Protein AF-A0A150GA38-F1 (afdb_monomer_lite)

Structure (mmCIF, N/CA/C/O backbone):
data_AF-A0A150GA38-F1
#
_entry.id   AF-A0A150GA38-F1
#
loop_
_atom_site.group_PDB
_atom_site.id
_atom_site.type_symbol
_atom_site.label_atom_id
_atom_site.label_alt_id
_atom_site.label_comp_id
_atom_site.label_asym_id
_atom_site.label_entity_id
_atom_site.label_seq_id
_atom_site.pdbx_PDB_ins_code
_atom_site.Cartn_x
_atom_site.Cartn_y
_atom_site.Cartn_z
_atom_site.occupancy
_atom_site.B_iso_or_equiv
_atom_site.auth_seq_id
_atom_site.auth_comp_id
_atom_site.auth_asym_id
_atom_site.auth_atom_id
_atom_site.pdbx_PDB_model_num
ATOM 1 N N . MET A 1 1 ? -51.786 -32.731 32.060 1.00 40.97 1 MET A N 1
ATOM 2 C CA . MET A 1 1 ? -51.373 -32.549 30.651 1.00 40.97 1 MET A CA 1
ATOM 3 C C . MET A 1 1 ? -52.114 -31.341 30.104 1.00 40.97 1 MET A C 1
ATOM 5 O O . MET A 1 1 ? -53.333 -31.353 30.133 1.00 40.97 1 MET A O 1
ATOM 9 N N . GLY A 1 2 ? -51.403 -30.297 29.684 1.00 36.97 2 GLY A N 1
ATOM 10 C CA . GLY A 1 2 ? -51.988 -29.086 29.101 1.00 36.97 2 GLY A CA 1
ATOM 11 C C . GLY A 1 2 ? -50.880 -28.069 28.854 1.00 36.97 2 GLY A C 1
ATOM 12 O O . GLY A 1 2 ? -50.371 -27.477 29.795 1.00 36.97 2 GLY A O 1
ATOM 13 N N . VAL A 1 3 ? -50.425 -28.001 27.608 1.00 39.34 3 VAL A N 1
ATOM 14 C CA . VAL A 1 3 ? -49.170 -27.398 27.143 1.00 39.34 3 VAL A CA 1
ATOM 15 C C . VAL A 1 3 ? -49.214 -25.866 27.197 1.00 39.34 3 VAL A C 1
ATOM 17 O O . VAL A 1 3 ? -50.162 -25.252 26.719 1.00 39.34 3 VAL A O 1
ATOM 20 N N . SER A 1 4 ? -48.152 -25.265 27.744 1.00 41.31 4 SER A N 1
ATOM 21 C CA . SER A 1 4 ? -47.818 -23.845 27.599 1.00 41.31 4 SER A CA 1
ATOM 22 C C . SER A 1 4 ? -47.247 -23.613 26.197 1.00 41.31 4 SER A C 1
ATOM 24 O O . SER A 1 4 ? -46.264 -24.257 25.832 1.00 41.31 4 SER A O 1
ATOM 26 N N . ALA A 1 5 ? -47.858 -22.727 25.409 1.00 40.31 5 ALA A N 1
ATOM 27 C CA . ALA A 1 5 ? -47.338 -22.297 24.113 1.00 40.31 5 ALA A CA 1
ATOM 28 C C . ALA A 1 5 ? -47.071 -20.788 24.156 1.00 40.31 5 ALA A C 1
ATOM 30 O O . ALA A 1 5 ? -47.966 -19.953 24.050 1.00 40.31 5 ALA A O 1
ATOM 31 N N . THR A 1 6 ? -45.800 -20.474 24.367 1.00 40.44 6 THR A N 1
ATOM 32 C CA . THR A 1 6 ? -45.163 -19.167 24.239 1.00 40.44 6 THR A CA 1
ATOM 33 C C . THR A 1 6 ? -45.416 -18.569 22.854 1.00 40.44 6 THR A C 1
ATOM 35 O O . THR A 1 6 ? -45.076 -19.169 21.835 1.00 40.44 6 THR A O 1
ATOM 38 N N . ALA A 1 7 ? -45.983 -17.362 22.816 1.00 35.59 7 ALA A N 1
ATOM 39 C CA . ALA A 1 7 ? -46.081 -16.560 21.604 1.00 35.59 7 ALA A CA 1
ATOM 40 C C . ALA A 1 7 ? -44.668 -16.172 21.135 1.00 35.59 7 ALA A C 1
ATOM 42 O O . ALA A 1 7 ? -43.959 -15.419 21.803 1.00 35.59 7 ALA A O 1
ATOM 43 N N . VAL A 1 8 ? -44.251 -16.726 19.998 1.00 39.12 8 VAL A N 1
ATOM 44 C CA . VAL A 1 8 ? -43.012 -16.363 19.307 1.00 39.12 8 VAL A CA 1
ATOM 45 C C . VAL A 1 8 ? -43.238 -15.002 18.652 1.00 39.12 8 VAL A C 1
ATOM 47 O O . VAL A 1 8 ? -44.039 -14.881 17.729 1.00 39.12 8 VAL A O 1
ATOM 50 N N . ALA A 1 9 ? -42.575 -13.967 19.167 1.00 40.03 9 ALA A N 1
ATOM 51 C CA . ALA A 1 9 ? -42.574 -12.644 18.558 1.00 40.03 9 ALA A CA 1
ATOM 52 C C . ALA A 1 9 ? -41.804 -12.689 17.228 1.00 40.03 9 ALA A C 1
ATOM 54 O O . ALA A 1 9 ? -40.644 -13.093 17.178 1.00 40.03 9 ALA A O 1
ATOM 55 N N . GLU A 1 10 ? -42.477 -12.289 16.154 1.00 38.66 10 GLU A N 1
ATOM 56 C CA . GLU A 1 10 ? -41.962 -12.242 14.788 1.00 38.66 10 GLU A CA 1
ATOM 57 C C . GLU A 1 10 ? -40.983 -11.059 14.632 1.00 38.66 10 GLU A C 1
ATOM 59 O O . GLU A 1 10 ? -41.379 -9.890 14.613 1.00 38.66 10 GLU A O 1
ATOM 64 N N . GLU A 1 11 ? -39.681 -11.349 14.568 1.00 45.81 11 GLU A N 1
ATOM 65 C CA . GLU A 1 11 ? -38.619 -10.360 14.347 1.00 45.81 11 GLU A CA 1
ATOM 66 C C . GLU A 1 11 ? -38.648 -9.899 12.877 1.00 45.81 11 GLU A C 1
ATOM 68 O O . GLU A 1 11 ? -38.200 -10.602 11.970 1.00 45.81 11 GLU A O 1
ATOM 73 N N . LYS A 1 12 ? -39.215 -8.715 12.604 1.00 43.38 12 LYS A N 1
ATOM 74 C CA . LYS A 1 12 ? -39.216 -8.142 11.247 1.00 43.38 12 LYS A CA 1
ATOM 75 C C . LYS A 1 12 ? -37.772 -7.917 10.772 1.00 43.38 12 LYS A C 1
ATOM 77 O O . LYS A 1 12 ? -36.993 -7.302 11.504 1.00 43.38 12 LYS A O 1
ATOM 82 N N . PRO A 1 13 ? -37.403 -8.335 9.545 1.00 47.41 13 PRO A N 1
ATOM 83 C CA . PRO A 1 13 ? -36.051 -8.150 9.042 1.00 47.41 13 PRO A CA 1
ATOM 84 C C . PRO A 1 13 ? -35.790 -6.654 8.860 1.00 47.41 13 PRO A C 1
ATOM 86 O O . PRO A 1 13 ? -36.340 -6.015 7.964 1.00 47.41 13 PRO A O 1
ATOM 89 N N . VAL A 1 14 ? -34.965 -6.087 9.739 1.00 61.03 14 VAL A N 1
ATOM 90 C CA . VAL A 1 14 ? -34.598 -4.669 9.708 1.00 61.03 14 VAL A CA 1
ATOM 91 C C . VAL A 1 14 ? -33.936 -4.369 8.362 1.00 61.03 14 VAL A C 1
ATOM 93 O O . VAL A 1 14 ? -32.819 -4.816 8.081 1.00 61.03 14 VAL A O 1
ATOM 96 N N . GLY A 1 15 ? -34.650 -3.634 7.509 1.00 65.75 15 GLY A N 1
ATOM 97 C CA . GLY A 1 15 ? -34.234 -3.347 6.142 1.00 65.75 15 GLY A CA 1
ATOM 98 C C . GLY A 1 15 ? -32.927 -2.559 6.106 1.00 65.75 15 GLY A C 1
ATOM 99 O O . GLY A 1 15 ? -32.691 -1.678 6.933 1.00 65.75 15 GLY A O 1
ATOM 100 N N . LEU A 1 16 ? -32.073 -2.842 5.119 1.00 67.19 16 LEU A N 1
ATOM 101 C CA . LEU A 1 16 ? -30.781 -2.170 4.918 1.00 67.19 16 LEU A CA 1
ATOM 102 C C . LEU A 1 16 ? -30.914 -0.635 4.971 1.00 67.19 16 LEU A C 1
ATOM 104 O O . LEU A 1 16 ? -30.087 0.040 5.575 1.00 67.19 16 LEU A O 1
ATOM 108 N N . ALA A 1 17 ? -32.002 -0.101 4.411 1.00 59.59 17 ALA A N 1
ATOM 109 C CA . ALA A 1 17 ? -32.326 1.319 4.440 1.00 59.59 17 ALA A CA 1
ATOM 110 C C . ALA A 1 17 ? -32.598 1.852 5.857 1.00 59.59 17 ALA A C 1
ATOM 112 O O . ALA A 1 17 ? -32.128 2.937 6.174 1.00 59.59 17 ALA A O 1
ATOM 113 N N . GLU A 1 18 ? -33.280 1.105 6.733 1.00 66.44 18 GLU A N 1
ATOM 114 C CA . GLU A 1 18 ? -33.462 1.482 8.144 1.00 66.44 18 GLU A CA 1
ATOM 115 C C . GLU A 1 18 ? -32.174 1.342 8.951 1.00 66.44 18 GLU A C 1
ATOM 117 O O . GLU A 1 18 ? -31.909 2.171 9.817 1.00 66.44 18 GLU A O 1
ATOM 122 N N . ARG A 1 19 ? -31.321 0.362 8.630 1.00 64.25 19 ARG A N 1
ATOM 123 C CA . ARG A 1 19 ? -29.989 0.245 9.244 1.00 64.25 19 ARG A CA 1
ATOM 124 C C . ARG A 1 19 ? -29.108 1.431 8.863 1.00 64.25 19 ARG A C 1
ATOM 126 O O . ARG A 1 19 ? -28.428 1.961 9.732 1.00 64.25 19 ARG A O 1
ATOM 133 N N . ILE A 1 20 ? -29.173 1.891 7.611 1.00 64.69 20 ILE A N 1
ATOM 134 C CA . ILE A 1 20 ? -28.472 3.092 7.126 1.00 64.69 20 ILE A CA 1
ATOM 135 C C . ILE A 1 20 ? -29.082 4.360 7.739 1.00 64.69 20 ILE A C 1
ATOM 137 O O . ILE A 1 20 ? -28.350 5.211 8.238 1.00 64.69 20 ILE A O 1
ATOM 141 N N . LYS A 1 21 ? -30.415 4.482 7.780 1.00 59.41 21 LYS A N 1
ATOM 142 C CA . LYS A 1 21 ? -31.093 5.632 8.397 1.00 59.41 21 LYS A CA 1
ATOM 143 C C . LYS A 1 21 ? -30.809 5.697 9.897 1.00 59.41 21 LYS A C 1
ATOM 145 O O . LYS A 1 21 ? -30.501 6.769 10.384 1.00 59.41 21 LYS A O 1
ATOM 150 N N . GLY A 1 22 ? -30.797 4.571 10.608 1.00 62.03 22 GLY A N 1
ATOM 151 C CA . GLY A 1 22 ? -30.372 4.478 12.009 1.00 62.03 22 GLY A CA 1
ATOM 152 C C . GLY A 1 22 ? -28.877 4.748 12.210 1.00 62.03 22 GLY A C 1
ATOM 153 O O . GLY A 1 22 ? -28.483 5.291 13.240 1.00 62.03 22 GLY A O 1
ATOM 154 N N . PHE A 1 23 ? -28.041 4.445 11.212 1.00 61.53 23 PHE A N 1
ATOM 155 C CA . PHE A 1 23 ? -26.617 4.787 11.224 1.00 61.53 23 PHE A CA 1
ATOM 156 C C . PHE A 1 23 ? -26.380 6.304 11.146 1.00 61.53 23 PHE A C 1
ATOM 158 O O . PHE A 1 23 ? -25.460 6.804 11.789 1.00 61.53 23 PHE A O 1
ATOM 165 N N . PHE A 1 24 ? -27.222 7.032 10.400 1.00 57.78 24 PHE A N 1
ATOM 166 C CA . PHE A 1 24 ? -27.090 8.479 10.174 1.00 57.78 24 PHE A CA 1
ATOM 167 C C . PHE A 1 24 ? -28.010 9.364 11.040 1.00 57.78 24 PHE A C 1
ATOM 169 O O . PHE A 1 24 ? -27.666 10.513 11.296 1.00 57.78 24 PHE A O 1
ATOM 176 N N . ALA A 1 25 ? -29.152 8.866 11.523 1.00 55.25 25 ALA A N 1
ATOM 177 C CA . ALA A 1 25 ? -30.166 9.652 12.244 1.00 55.25 25 ALA A CA 1
ATOM 178 C C . ALA A 1 25 ? -29.939 9.750 13.764 1.00 55.25 25 ALA A C 1
ATOM 180 O O . ALA A 1 25 ? -30.735 10.374 14.466 1.00 55.25 25 ALA A O 1
ATOM 181 N N . GLY A 1 26 ? -28.856 9.174 14.294 1.00 52.16 26 GLY A N 1
ATOM 182 C CA . GLY A 1 26 ? -28.423 9.432 15.666 1.00 52.16 26 GLY A CA 1
ATOM 183 C C . GLY A 1 26 ? -27.948 10.879 15.794 1.00 52.16 26 GLY A C 1
ATOM 184 O O . GLY A 1 26 ? -26.788 11.179 15.533 1.00 52.16 26 GLY A O 1
ATOM 185 N N . SER A 1 27 ? -28.849 11.771 16.204 1.00 45.31 27 SER A N 1
ATOM 186 C CA . SER A 1 27 ? -28.737 13.242 16.269 1.00 45.31 27 SER A CA 1
ATOM 187 C C . SER A 1 27 ? -27.633 13.810 17.176 1.00 45.31 27 SER A C 1
ATOM 189 O O . SER A 1 27 ? -27.546 15.019 17.387 1.00 45.31 27 SER A O 1
ATOM 191 N N . LYS A 1 28 ? -26.735 12.960 17.669 1.00 49.84 28 LYS A N 1
ATOM 192 C CA . LYS A 1 28 ? -25.429 13.330 18.206 1.00 49.84 28 LYS A CA 1
ATOM 193 C C . LYS A 1 28 ? -24.438 12.314 17.661 1.00 49.84 28 LYS A C 1
ATOM 195 O O . LYS A 1 28 ? -24.262 11.246 18.243 1.00 49.84 28 LYS A O 1
ATOM 200 N N . LEU A 1 29 ? -23.807 12.634 16.534 1.00 55.88 29 LEU A N 1
ATOM 201 C CA . LEU A 1 29 ? -22.564 11.988 16.128 1.00 55.88 29 LEU A CA 1
ATOM 202 C C . LEU A 1 29 ? -21.554 12.251 17.250 1.00 55.88 29 LEU A C 1
ATOM 204 O O . LEU A 1 29 ? -20.911 13.295 17.309 1.00 55.88 29 LEU A O 1
ATOM 208 N N . ASP A 1 30 ? -21.540 11.340 18.219 1.00 64.69 30 ASP A N 1
ATOM 209 C CA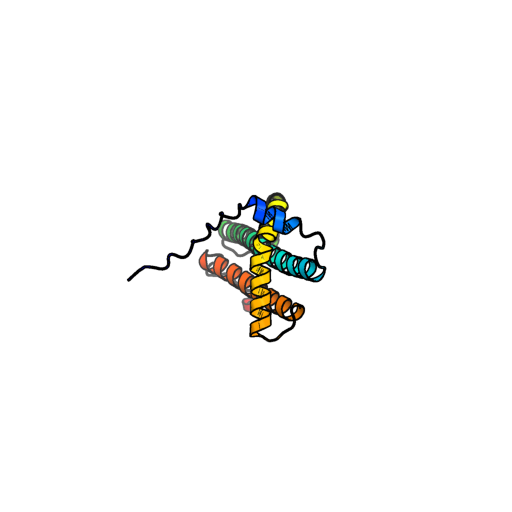 . ASP A 1 30 ? -20.717 11.411 19.411 1.00 64.69 30 ASP A CA 1
ATOM 210 C C . ASP A 1 30 ? -19.269 11.614 18.959 1.00 64.69 30 ASP A C 1
ATOM 212 O O . ASP A 1 30 ? -18.792 10.888 18.081 1.00 64.69 30 ASP A O 1
ATOM 216 N N . LYS A 1 31 ? -18.570 12.625 19.490 1.00 64.88 31 LYS A N 1
ATOM 217 C CA . LYS A 1 31 ? -17.200 12.957 19.055 1.00 64.88 31 LYS A CA 1
ATOM 218 C C . LYS A 1 31 ? -16.296 11.727 19.125 1.00 64.88 31 LYS A C 1
ATOM 220 O O . LYS A 1 31 ? -15.426 11.559 18.278 1.00 64.88 31 LYS A O 1
ATOM 225 N N . ALA A 1 32 ? -16.555 10.834 20.081 1.00 64.38 32 ALA A N 1
ATOM 226 C CA . ALA A 1 32 ? -15.873 9.553 20.203 1.00 64.38 32 ALA A CA 1
ATOM 227 C C . ALA A 1 32 ? -16.185 8.579 19.049 1.00 64.38 32 ALA A C 1
ATOM 229 O O . ALA A 1 32 ? -15.281 7.881 18.588 1.00 64.38 32 ALA A O 1
ATOM 230 N N . ARG A 1 33 ? -17.429 8.537 18.551 1.00 63.69 33 ARG A N 1
ATOM 231 C CA . ARG A 1 33 ? -17.808 7.760 17.357 1.00 63.69 33 ARG A CA 1
ATOM 232 C C . ARG A 1 33 ? -17.264 8.369 16.074 1.00 63.69 33 ARG A C 1
ATOM 234 O O . ARG A 1 33 ? -16.811 7.616 15.226 1.00 63.69 33 ARG A O 1
ATOM 241 N N . LEU A 1 34 ? -17.289 9.694 15.937 1.00 64.94 34 LEU A N 1
ATOM 242 C CA . 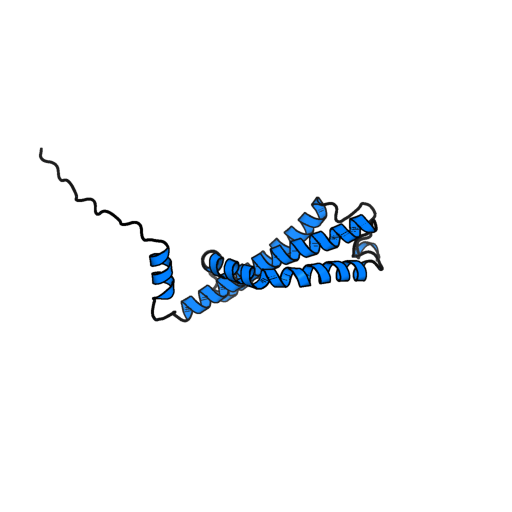LEU A 1 34 ? -16.668 10.392 14.808 1.00 64.94 34 LEU A CA 1
ATOM 243 C C . LEU A 1 34 ? -15.162 10.146 14.765 1.00 64.94 34 LEU A C 1
ATOM 245 O O . LEU A 1 34 ? -14.622 9.848 13.706 1.00 64.94 34 LEU A O 1
ATOM 249 N N . ALA A 1 35 ? -14.496 10.231 15.918 1.00 70.06 35 ALA A N 1
ATOM 250 C CA . ALA A 1 35 ? -13.078 9.929 16.029 1.00 70.06 35 ALA A CA 1
ATOM 251 C C . ALA A 1 35 ? -12.800 8.462 15.679 1.00 70.06 35 ALA A C 1
ATOM 253 O O . ALA A 1 35 ? -11.886 8.201 14.907 1.00 70.06 35 ALA A O 1
ATOM 254 N N . ALA A 1 36 ? -13.612 7.521 16.181 1.00 68.25 36 ALA A N 1
ATOM 255 C CA . ALA A 1 36 ? -13.507 6.108 15.818 1.00 68.25 36 ALA A CA 1
ATOM 256 C C . ALA A 1 36 ? -13.658 5.911 14.302 1.00 68.25 36 ALA A C 1
ATOM 258 O O . ALA A 1 36 ? -12.691 5.519 13.664 1.00 68.25 36 ALA A O 1
ATOM 259 N N . LEU A 1 37 ? -14.781 6.338 13.717 1.00 70.50 37 LEU A N 1
ATOM 260 C CA . LEU A 1 37 ? -15.029 6.267 12.274 1.00 70.50 37 LEU A CA 1
ATOM 261 C C . LEU A 1 37 ? -13.920 6.938 11.452 1.00 70.50 37 LEU A C 1
ATOM 263 O O . LEU A 1 37 ? -13.606 6.469 10.363 1.00 70.50 37 LEU A O 1
ATOM 267 N N . GLY A 1 38 ? -13.309 8.008 11.968 1.00 81.94 38 GLY A N 1
ATOM 268 C CA . GLY A 1 38 ? -12.155 8.664 11.359 1.00 81.94 38 GLY A CA 1
ATOM 269 C C . GLY A 1 38 ? -10.916 7.768 11.311 1.00 81.94 38 GLY A C 1
ATOM 270 O O . GLY A 1 38 ? -10.285 7.667 10.260 1.00 81.94 38 GLY A O 1
ATOM 271 N N . PHE A 1 39 ? -10.588 7.076 12.406 1.00 83.25 39 PHE A N 1
ATOM 272 C CA . PHE A 1 39 ? -9.480 6.117 12.437 1.00 83.25 39 PHE A CA 1
ATOM 273 C C . PHE A 1 39 ? -9.750 4.914 11.524 1.00 83.25 39 PHE A C 1
ATOM 275 O O . PHE A 1 39 ? -8.891 4.567 10.711 1.00 83.25 39 PHE A O 1
ATOM 282 N N . GLY A 1 40 ? -10.946 4.324 11.589 1.00 84.94 40 GLY A N 1
ATOM 283 C CA . GLY A 1 40 ? -11.341 3.210 10.729 1.00 84.94 40 GLY A CA 1
ATOM 284 C C . GLY A 1 40 ? -11.325 3.572 9.247 1.00 84.94 40 GLY A C 1
ATOM 285 O O . GLY A 1 40 ? -10.708 2.868 8.447 1.00 84.94 40 GLY A O 1
ATOM 286 N N . ALA A 1 41 ? -11.934 4.700 8.869 1.00 86.62 41 ALA A N 1
ATOM 287 C CA . ALA A 1 41 ? -11.946 5.175 7.486 1.00 86.62 41 ALA A CA 1
ATOM 288 C C . ALA A 1 41 ? -10.536 5.512 6.981 1.00 86.62 41 ALA A C 1
ATOM 290 O O . ALA A 1 41 ? -10.214 5.207 5.833 1.00 86.62 41 ALA A O 1
ATOM 291 N N . PHE A 1 42 ? -9.674 6.090 7.825 1.00 88.62 42 PHE A N 1
ATOM 292 C CA . PHE A 1 42 ? -8.287 6.376 7.461 1.00 88.62 42 PHE A CA 1
ATOM 293 C C . PHE A 1 42 ? -7.487 5.095 7.208 1.00 88.62 42 PHE A C 1
ATOM 295 O O . PHE A 1 42 ? -6.828 4.978 6.175 1.00 88.62 42 PHE A O 1
ATOM 302 N N . SER A 1 43 ? -7.564 4.110 8.108 1.00 87.88 43 SER A N 1
ATOM 303 C CA . SER A 1 43 ? -6.893 2.820 7.915 1.00 87.88 43 SER A CA 1
ATOM 304 C C . SER A 1 43 ? -7.421 2.076 6.692 1.00 87.88 43 SER A C 1
ATOM 306 O O . SER A 1 43 ? -6.627 1.567 5.901 1.00 87.88 43 SER A O 1
ATOM 308 N N . ALA A 1 44 ? -8.743 2.064 6.497 1.00 89.44 44 ALA A N 1
ATOM 309 C CA . ALA A 1 44 ? -9.375 1.459 5.333 1.00 89.44 44 ALA A CA 1
ATOM 310 C C . ALA A 1 44 ? -8.898 2.113 4.033 1.00 89.44 44 ALA A C 1
ATOM 312 O O . ALA A 1 44 ? -8.477 1.427 3.100 1.00 89.44 44 ALA A O 1
ATOM 313 N N . TYR A 1 45 ? -8.900 3.447 3.988 1.00 89.62 45 TYR A N 1
ATOM 314 C CA . TYR A 1 45 ? -8.400 4.199 2.845 1.00 89.62 45 TYR A CA 1
ATOM 315 C C . TYR A 1 45 ? -6.922 3.910 2.584 1.00 89.62 45 TYR A C 1
ATOM 317 O O . TYR A 1 45 ? -6.547 3.689 1.435 1.00 89.62 45 TYR A O 1
ATOM 325 N N . GLY A 1 46 ? -6.097 3.859 3.633 1.00 88.56 46 GLY A N 1
ATOM 326 C CA . GLY A 1 46 ? -4.678 3.523 3.536 1.00 88.56 46 GLY A CA 1
ATOM 327 C C . GLY A 1 46 ? -4.449 2.162 2.881 1.00 88.56 46 GLY A C 1
ATOM 328 O O . GLY A 1 46 ? -3.684 2.068 1.925 1.00 88.56 46 GLY A O 1
ATOM 329 N N . VAL A 1 47 ? -5.173 1.124 3.316 1.00 90.12 47 VAL A N 1
ATOM 330 C CA . VAL A 1 47 ? -5.075 -0.222 2.725 1.00 90.12 47 VAL A CA 1
ATOM 331 C C . VAL A 1 47 ? -5.516 -0.228 1.266 1.00 90.12 47 VAL A C 1
ATOM 333 O O . VAL A 1 47 ? -4.767 -0.685 0.405 1.00 90.12 47 VAL A O 1
ATOM 336 N N . ILE A 1 48 ? -6.701 0.309 0.958 1.00 89.88 48 ILE A N 1
ATOM 337 C CA . ILE A 1 48 ? -7.222 0.315 -0.419 1.00 89.88 48 ILE A CA 1
ATOM 338 C C . ILE A 1 48 ? -6.297 1.139 -1.327 1.00 89.88 48 ILE A C 1
ATOM 340 O O . ILE A 1 48 ? -6.043 0.775 -2.478 1.00 89.88 48 ILE A O 1
ATOM 344 N N . SER A 1 49 ? -5.741 2.235 -0.808 1.00 89.94 49 SER A N 1
ATOM 345 C CA . SER A 1 49 ? -4.787 3.051 -1.546 1.00 89.94 49 SER A CA 1
ATOM 346 C C . SER A 1 49 ? -3.462 2.340 -1.785 1.00 89.94 49 SER A C 1
ATOM 348 O O . SER A 1 49 ? -2.946 2.432 -2.898 1.00 89.94 49 SER A O 1
ATOM 350 N N . ASN A 1 50 ? -2.952 1.596 -0.803 1.00 91.12 50 ASN A N 1
ATOM 351 C CA . ASN A 1 50 ? -1.753 0.776 -0.961 1.00 91.12 50 ASN A CA 1
ATOM 352 C C . ASN A 1 50 ? -1.967 -0.362 -1.961 1.00 91.12 50 ASN A C 1
ATOM 354 O O . ASN A 1 50 ? -1.070 -0.627 -2.751 1.00 91.12 50 ASN A O 1
ATOM 358 N N . ILE A 1 51 ? -3.151 -0.984 -1.995 1.00 90.44 51 ILE A N 1
ATOM 359 C CA . ILE A 1 51 ? -3.486 -2.003 -3.004 1.00 90.44 51 ILE A CA 1
ATOM 360 C C . ILE A 1 51 ? -3.428 -1.395 -4.406 1.00 90.44 51 ILE A C 1
ATOM 362 O O . ILE A 1 51 ? -2.739 -1.913 -5.280 1.00 90.44 51 ILE A O 1
ATOM 366 N N . ASN A 1 52 ? -4.101 -0.262 -4.621 1.00 91.56 52 ASN A N 1
ATOM 367 C CA . ASN A 1 52 ? -4.062 0.407 -5.917 1.00 91.56 52 ASN A CA 1
ATOM 368 C C . ASN A 1 52 ? -2.637 0.838 -6.288 1.00 91.56 52 ASN A C 1
ATOM 370 O O . ASN A 1 52 ? -2.216 0.619 -7.415 1.00 91.56 52 ASN A O 1
ATOM 374 N N . ALA A 1 53 ? -1.897 1.459 -5.365 1.00 90.94 53 ALA A N 1
ATOM 375 C CA . ALA A 1 53 ? -0.511 1.850 -5.610 1.00 90.94 53 ALA A CA 1
ATOM 376 C C . ALA A 1 53 ? 0.356 0.633 -5.961 1.00 90.94 53 ALA A C 1
ATOM 378 O O . ALA A 1 53 ? 1.101 0.688 -6.932 1.00 90.94 53 ALA A O 1
ATOM 379 N N . GLY A 1 54 ? 0.191 -0.477 -5.239 1.00 92.25 54 GLY A N 1
ATOM 380 C CA . GLY A 1 54 ? 0.871 -1.737 -5.508 1.00 92.25 54 GLY A CA 1
ATOM 381 C C . GLY A 1 54 ? 0.600 -2.248 -6.919 1.00 92.25 54 GLY A C 1
ATOM 382 O O . GLY A 1 54 ? 1.547 -2.526 -7.641 1.00 92.25 54 GLY A O 1
ATOM 383 N N . ILE A 1 55 ? -0.663 -2.263 -7.361 1.00 92.12 55 ILE A N 1
ATOM 384 C CA . ILE A 1 55 ? -1.031 -2.654 -8.733 1.00 92.12 55 ILE A CA 1
ATOM 385 C C . ILE A 1 55 ? -0.318 -1.772 -9.766 1.00 92.12 55 ILE A C 1
ATOM 387 O O . ILE A 1 55 ? 0.299 -2.292 -10.695 1.00 92.12 55 ILE A O 1
ATOM 391 N N . LEU A 1 56 ? -0.355 -0.445 -9.603 1.00 94.00 56 LEU A N 1
ATOM 392 C CA . LEU A 1 56 ? 0.292 0.471 -10.550 1.00 94.00 56 LEU A CA 1
ATOM 393 C C . LEU A 1 56 ? 1.814 0.303 -10.566 1.00 94.00 56 LEU A C 1
ATOM 395 O O . LEU A 1 56 ? 2.411 0.295 -11.641 1.00 94.00 56 LEU A O 1
ATOM 399 N N . ILE A 1 57 ? 2.436 0.152 -9.392 1.00 94.25 57 ILE A N 1
ATOM 400 C CA . ILE A 1 57 ? 3.877 -0.086 -9.261 1.00 94.25 57 ILE A CA 1
ATOM 401 C C . ILE A 1 57 ? 4.243 -1.408 -9.930 1.00 94.25 57 ILE A C 1
ATOM 403 O O . ILE A 1 57 ? 5.183 -1.435 -10.716 1.00 94.25 57 ILE A O 1
ATOM 407 N N . THR A 1 58 ? 3.495 -2.485 -9.682 1.00 93.75 58 THR A N 1
ATOM 408 C CA . THR A 1 58 ? 3.732 -3.794 -10.300 1.00 93.75 58 THR A CA 1
ATOM 409 C C . THR A 1 58 ? 3.625 -3.726 -11.819 1.00 93.75 58 THR A C 1
ATOM 411 O O . THR A 1 58 ? 4.519 -4.214 -12.505 1.00 93.75 58 THR A O 1
ATOM 414 N N . ILE A 1 59 ? 2.591 -3.076 -12.360 1.00 93.75 59 ILE A N 1
ATOM 415 C CA . ILE A 1 59 ? 2.438 -2.910 -13.812 1.00 93.75 59 ILE A CA 1
ATOM 416 C C . ILE A 1 59 ? 3.608 -2.102 -14.383 1.00 93.75 59 ILE A C 1
ATOM 418 O O . ILE A 1 59 ? 4.235 -2.538 -15.348 1.00 93.75 59 ILE A O 1
ATOM 422 N N . ALA A 1 60 ? 3.941 -0.954 -13.786 1.00 94.56 60 ALA A N 1
ATOM 423 C CA . ALA A 1 60 ? 5.036 -0.110 -14.261 1.00 94.56 60 ALA A CA 1
ATOM 424 C C . ALA A 1 60 ? 6.387 -0.839 -14.206 1.00 94.56 60 ALA A C 1
ATOM 426 O O . ALA A 1 60 ? 7.157 -0.801 -15.165 1.00 94.56 60 ALA A O 1
ATOM 427 N N . TRP A 1 61 ? 6.648 -1.555 -13.112 1.00 93.50 61 TRP A N 1
ATOM 428 C CA . TRP A 1 61 ? 7.868 -2.327 -12.909 1.00 93.50 61 TRP A CA 1
ATOM 429 C C . TRP A 1 61 ? 8.008 -3.444 -13.938 1.00 93.50 61 TRP A C 1
ATOM 431 O O . TRP A 1 61 ? 9.027 -3.533 -14.621 1.00 93.50 61 TRP A O 1
ATOM 441 N N . LEU A 1 62 ? 6.970 -4.270 -14.094 1.00 91.88 62 LEU A N 1
ATOM 442 C CA . LEU A 1 62 ? 6.980 -5.367 -15.057 1.00 91.88 62 LEU A CA 1
ATOM 443 C C . LEU A 1 62 ? 7.072 -4.850 -16.491 1.00 91.88 62 LEU A C 1
ATOM 445 O O . LEU A 1 62 ? 7.750 -5.463 -17.303 1.00 91.88 62 LEU A O 1
ATOM 449 N N . THR A 1 63 ? 6.465 -3.706 -16.807 1.00 92.38 63 THR A N 1
ATOM 450 C CA . THR A 1 63 ? 6.586 -3.095 -18.139 1.00 92.38 63 THR A CA 1
ATOM 451 C C . THR A 1 63 ? 8.036 -2.721 -18.453 1.00 92.38 63 THR A C 1
ATOM 453 O O . THR A 1 63 ? 8.514 -2.983 -19.557 1.00 92.38 63 THR A O 1
ATOM 456 N N . VAL A 1 64 ? 8.773 -2.160 -17.487 1.00 91.00 64 VAL A N 1
ATOM 457 C CA . VAL A 1 64 ? 10.210 -1.885 -17.657 1.00 91.00 64 VAL A CA 1
ATOM 458 C C . VAL A 1 64 ? 10.984 -3.189 -17.828 1.00 91.00 64 VAL A C 1
ATOM 460 O O . VAL A 1 64 ? 11.635 -3.359 -18.852 1.00 91.00 64 VAL A O 1
ATOM 463 N N . VAL A 1 65 ? 10.817 -4.150 -16.916 1.00 90.56 65 VAL A N 1
ATOM 464 C CA . VAL A 1 65 ? 11.522 -5.444 -16.973 1.00 90.56 65 VAL A CA 1
ATOM 465 C C . VAL A 1 65 ? 11.284 -6.173 -18.292 1.00 90.56 65 VAL A C 1
ATOM 467 O O . VAL A 1 65 ? 12.218 -6.696 -18.892 1.00 90.56 65 VAL A O 1
ATOM 470 N N . ARG A 1 66 ? 10.046 -6.183 -18.789 1.00 88.12 66 ARG A N 1
ATOM 471 C CA . ARG A 1 66 ? 9.690 -6.854 -20.045 1.00 88.12 66 ARG A CA 1
ATOM 472 C C . ARG A 1 66 ? 10.172 -6.105 -21.287 1.00 88.12 66 ARG A C 1
ATOM 474 O O . ARG A 1 66 ? 10.337 -6.740 -22.320 1.00 88.12 66 ARG A O 1
ATOM 481 N N . SER A 1 67 ? 10.384 -4.791 -21.206 1.00 87.62 67 SER A N 1
ATOM 482 C CA . SER A 1 67 ? 10.842 -3.984 -22.347 1.00 87.62 67 SER A CA 1
ATOM 483 C C . SER A 1 67 ? 12.362 -3.863 -22.442 1.00 87.62 67 SER A C 1
ATOM 485 O O . SER A 1 67 ? 12.882 -3.725 -23.545 1.00 87.62 67 SER A O 1
ATOM 487 N N . THR A 1 68 ? 13.080 -3.912 -21.319 1.00 85.44 68 THR A N 1
ATOM 488 C CA . THR A 1 68 ? 14.541 -3.727 -21.281 1.00 85.44 68 THR A CA 1
ATOM 489 C C . THR A 1 68 ? 15.308 -4.981 -20.882 1.00 85.44 68 THR A C 1
ATOM 491 O O . THR A 1 68 ? 16.517 -5.031 -21.086 1.00 85.44 68 THR A O 1
ATOM 494 N N . GLY A 1 69 ? 14.643 -5.972 -20.284 1.00 82.94 69 GLY A N 1
ATOM 495 C CA . GLY A 1 69 ? 15.305 -7.097 -19.619 1.00 82.94 69 GLY A CA 1
ATOM 496 C C . GLY A 1 69 ? 15.996 -6.716 -18.303 1.00 82.94 69 GLY A C 1
ATOM 497 O O . GLY A 1 69 ? 16.623 -7.569 -17.683 1.00 82.94 69 GLY A O 1
ATOM 498 N N . LEU A 1 70 ? 15.877 -5.457 -17.867 1.00 84.38 70 LEU A N 1
ATOM 499 C CA . LEU A 1 70 ? 16.517 -4.889 -16.681 1.00 84.38 70 LEU A CA 1
ATOM 500 C C . LEU A 1 70 ? 15.464 -4.338 -15.720 1.00 84.38 70 LEU A C 1
ATOM 502 O O . LEU A 1 70 ? 14.356 -3.974 -16.111 1.00 84.38 70 LEU A O 1
ATOM 506 N N . THR A 1 71 ? 15.809 -4.230 -14.446 1.00 86.94 71 THR A N 1
ATOM 507 C CA . THR A 1 71 ? 14.919 -3.636 -13.450 1.00 86.94 71 THR A CA 1
ATOM 508 C C . THR A 1 71 ? 14.969 -2.108 -13.478 1.00 86.94 71 THR A C 1
ATOM 510 O O . THR A 1 71 ? 15.953 -1.516 -13.928 1.00 86.94 71 THR A O 1
ATOM 513 N N . PRO A 1 72 ? 13.941 -1.429 -12.935 1.00 86.94 72 PRO A N 1
ATOM 514 C CA . PRO A 1 72 ? 13.991 0.008 -12.667 1.00 86.94 72 PRO A CA 1
ATOM 515 C C . PRO A 1 72 ? 15.152 0.460 -11.773 1.00 86.94 72 PRO A C 1
ATOM 517 O O . PRO A 1 72 ? 15.468 1.648 -11.772 1.00 86.94 72 PRO A O 1
ATOM 520 N N . LEU A 1 73 ? 15.747 -0.458 -11.001 1.00 85.25 73 LEU A N 1
ATOM 521 C CA . LEU A 1 73 ? 16.882 -0.180 -10.115 1.00 85.25 73 LEU A CA 1
ATOM 522 C C . LEU A 1 73 ? 18.218 -0.167 -10.861 1.00 85.25 73 LEU A C 1
ATOM 524 O O . LEU A 1 73 ? 19.181 0.410 -10.362 1.00 85.25 73 LEU A O 1
ATOM 528 N N . ASP A 1 74 ? 18.277 -0.774 -12.047 1.00 82.12 74 ASP A N 1
ATOM 529 C CA . ASP A 1 74 ? 19.464 -0.727 -12.887 1.00 82.12 74 ASP A CA 1
ATOM 530 C C . ASP A 1 74 ? 19.651 0.692 -13.454 1.00 82.12 74 ASP A C 1
ATOM 532 O O . ASP A 1 74 ? 18.689 1.392 -13.804 1.00 82.12 74 ASP A O 1
ATOM 536 N N . GLY A 1 75 ? 20.911 1.126 -13.542 1.00 79.69 75 GLY A N 1
ATOM 537 C CA . GLY A 1 75 ? 21.273 2.489 -13.929 1.00 79.69 75 GLY A CA 1
ATOM 538 C C . GLY A 1 75 ? 20.592 2.940 -15.228 1.00 79.69 75 GLY A C 1
ATOM 539 O O . GLY A 1 75 ? 20.661 2.262 -16.249 1.00 79.69 75 GLY A O 1
ATOM 540 N N . GLY A 1 76 ? 19.922 4.095 -15.187 1.00 82.69 76 GLY A N 1
ATOM 541 C CA . GLY A 1 76 ? 19.272 4.705 -16.355 1.00 82.69 76 GLY A CA 1
ATOM 542 C C . GLY A 1 76 ? 17.830 4.258 -16.638 1.00 82.69 76 GLY A C 1
ATOM 543 O O . GLY A 1 76 ? 17.155 4.914 -17.428 1.00 82.69 76 GLY A O 1
ATOM 544 N N . ASN A 1 77 ? 17.303 3.224 -15.969 1.00 86.12 77 ASN A N 1
ATOM 545 C CA . ASN A 1 77 ? 15.915 2.772 -16.173 1.00 86.12 77 ASN A CA 1
ATOM 546 C C . ASN A 1 77 ? 14.884 3.480 -15.278 1.00 86.12 77 ASN A C 1
ATOM 548 O O . ASN A 1 77 ? 13.681 3.436 -15.558 1.00 86.12 77 ASN A O 1
ATOM 552 N N . TRP A 1 78 ? 15.340 4.181 -14.239 1.00 87.94 78 TRP A N 1
ATOM 553 C CA . TRP A 1 78 ? 14.479 4.895 -13.295 1.00 87.94 78 TRP A CA 1
ATOM 554 C C . TRP A 1 78 ? 13.544 5.934 -13.948 1.00 87.94 78 TRP A C 1
ATOM 556 O O . TRP A 1 78 ? 12.345 5.910 -13.657 1.00 87.94 78 TRP A O 1
ATOM 566 N N . PRO A 1 79 ? 13.999 6.791 -14.890 1.00 91.94 79 PRO A N 1
ATOM 567 C CA . PRO A 1 79 ? 13.106 7.743 -15.554 1.00 91.94 79 PRO A CA 1
ATOM 568 C C . PRO A 1 79 ? 11.997 7.059 -16.362 1.00 91.94 79 PRO A C 1
ATOM 570 O O . PRO A 1 79 ? 10.866 7.540 -16.394 1.00 91.94 79 PRO A O 1
ATOM 573 N N . ARG A 1 80 ? 12.293 5.906 -16.978 1.00 90.12 80 ARG A N 1
ATOM 574 C CA . ARG A 1 80 ? 11.316 5.123 -17.749 1.00 90.12 80 ARG A CA 1
ATOM 575 C C . ARG A 1 80 ? 10.230 4.550 -16.844 1.00 90.12 80 ARG A C 1
ATOM 577 O O . ARG A 1 80 ? 9.049 4.646 -17.172 1.00 90.12 80 ARG A O 1
ATOM 584 N N . PHE A 1 81 ? 10.626 4.004 -15.694 1.00 93.06 81 PHE A N 1
ATOM 585 C CA . PHE A 1 81 ? 9.689 3.550 -14.668 1.00 93.06 81 PHE A CA 1
ATOM 586 C C . PHE A 1 81 ? 8.783 4.690 -14.197 1.00 93.06 81 PHE A C 1
ATOM 588 O O . PHE A 1 81 ? 7.563 4.535 -14.193 1.00 93.06 81 PHE A O 1
ATOM 595 N N . LEU A 1 82 ? 9.364 5.847 -13.865 1.00 94.25 82 LEU A N 1
ATOM 596 C CA . LEU A 1 82 ? 8.603 7.010 -13.412 1.00 94.25 82 LEU A CA 1
ATOM 597 C C . LEU A 1 82 ? 7.627 7.519 -14.472 1.00 94.25 82 LEU A C 1
ATOM 599 O O . LEU A 1 82 ? 6.501 7.853 -14.123 1.00 94.25 82 LEU A O 1
ATOM 603 N N . ALA A 1 83 ? 8.015 7.545 -15.748 1.00 94.00 83 ALA A N 1
ATOM 604 C CA . ALA A 1 83 ? 7.131 7.968 -16.830 1.00 94.00 83 ALA A CA 1
ATOM 605 C C . ALA A 1 83 ? 5.900 7.053 -16.955 1.00 94.00 83 ALA A C 1
ATOM 607 O O . ALA A 1 83 ? 4.768 7.537 -17.009 1.00 94.00 83 ALA A O 1
ATOM 608 N N . ILE A 1 84 ? 6.107 5.730 -16.937 1.00 93.38 84 ILE A N 1
ATOM 609 C CA . ILE A 1 84 ? 5.009 4.752 -16.993 1.00 93.38 84 ILE A CA 1
ATOM 610 C C . ILE A 1 84 ? 4.131 4.868 -15.743 1.00 93.38 84 ILE A C 1
ATOM 612 O O . ILE A 1 84 ? 2.907 4.970 -15.844 1.00 93.38 84 ILE A O 1
ATOM 616 N N . TYR A 1 85 ? 4.750 4.892 -14.561 1.00 94.44 85 TYR A N 1
ATOM 617 C CA . TYR A 1 85 ? 4.034 5.002 -13.296 1.00 94.44 85 TYR A CA 1
ATOM 618 C C . TYR A 1 85 ? 3.231 6.304 -13.202 1.00 94.44 85 TYR A C 1
ATOM 620 O O . TYR A 1 85 ? 2.079 6.270 -12.780 1.00 94.44 85 TYR A O 1
ATOM 628 N N . ALA A 1 86 ? 3.785 7.437 -13.640 1.00 93.25 86 ALA A N 1
ATOM 629 C CA . ALA A 1 86 ? 3.089 8.720 -13.657 1.00 93.25 86 ALA A CA 1
ATOM 630 C C . ALA A 1 86 ? 1.851 8.680 -14.563 1.00 93.25 86 ALA A C 1
ATOM 632 O O . ALA A 1 86 ? 0.783 9.127 -14.147 1.00 93.25 86 ALA A O 1
ATOM 633 N N . GLY A 1 87 ? 1.957 8.082 -15.755 1.00 93.19 87 GLY A N 1
ATOM 634 C CA . GLY A 1 87 ? 0.809 7.893 -16.648 1.00 93.19 87 GLY A CA 1
ATOM 635 C C . GLY A 1 87 ? -0.303 7.061 -16.002 1.00 93.19 87 GLY A C 1
ATOM 636 O O . GLY A 1 87 ? -1.466 7.472 -15.979 1.00 93.19 87 GLY A O 1
ATOM 637 N N . LEU A 1 88 ? 0.062 5.931 -15.392 1.00 92.69 88 LEU A N 1
ATOM 638 C CA . LEU A 1 88 ? -0.874 5.076 -14.654 1.00 92.69 88 LEU A CA 1
ATOM 639 C C . LEU A 1 88 ? -1.490 5.797 -13.446 1.00 92.69 88 LEU A C 1
ATOM 641 O O . LEU A 1 88 ? -2.686 5.672 -13.173 1.00 92.69 88 LEU A O 1
ATOM 645 N N . TRP A 1 89 ? -0.688 6.577 -12.725 1.00 90.62 89 TRP A N 1
ATOM 646 C CA . TRP A 1 89 ? -1.120 7.320 -11.550 1.00 90.62 89 TRP A CA 1
ATOM 647 C C . TRP A 1 89 ? -2.143 8.400 -11.903 1.00 90.62 89 TRP A C 1
ATOM 649 O O . TRP A 1 89 ? -3.170 8.493 -11.227 1.00 90.62 89 TRP A O 1
ATOM 659 N N .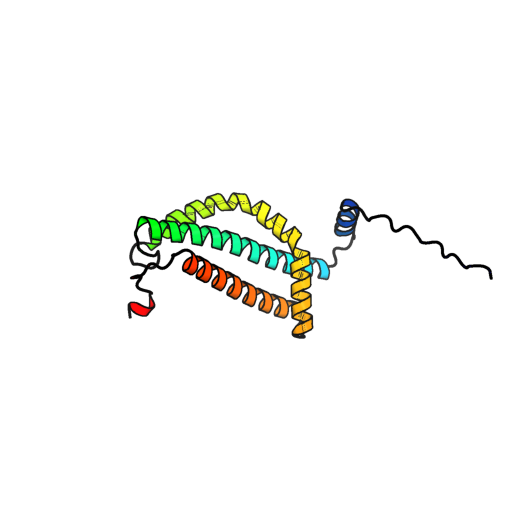 ILE A 1 90 ? -1.923 9.150 -12.990 1.00 91.62 90 ILE A N 1
ATOM 660 C CA . ILE A 1 90 ? -2.881 10.138 -13.505 1.00 91.62 90 ILE A CA 1
ATOM 661 C C . ILE A 1 90 ? -4.225 9.458 -13.788 1.00 91.62 90 ILE A C 1
ATOM 663 O O . ILE A 1 90 ? -5.245 9.906 -13.265 1.00 91.62 90 ILE A O 1
ATOM 667 N N . GLY A 1 91 ? -4.223 8.329 -14.505 1.00 87.19 91 GLY A N 1
ATOM 668 C CA . GLY A 1 91 ? -5.440 7.548 -14.757 1.00 87.19 91 GLY A CA 1
ATOM 669 C C . GLY A 1 91 ? -6.111 7.038 -13.474 1.00 87.19 91 GLY A C 1
ATOM 670 O O . GLY A 1 91 ? -7.333 7.021 -13.355 1.00 87.19 91 GLY A O 1
ATOM 671 N N . SER A 1 92 ? -5.330 6.695 -12.451 1.00 88.25 92 SER A N 1
ATOM 672 C CA . SER A 1 92 ? -5.875 6.208 -11.181 1.00 88.25 92 SER A CA 1
ATOM 673 C C . SER A 1 92 ? -6.557 7.283 -10.325 1.00 88.25 92 SER A C 1
ATOM 675 O O . SER A 1 92 ? -7.306 6.936 -9.406 1.00 88.25 92 SER A O 1
ATOM 677 N N . ASN A 1 93 ? -6.356 8.576 -10.615 1.00 86.31 93 ASN A N 1
ATOM 678 C CA . ASN A 1 93 ? -7.044 9.650 -9.891 1.00 86.31 93 ASN A CA 1
ATOM 679 C C . ASN A 1 93 ? -8.566 9.596 -10.092 1.00 86.31 93 ASN A C 1
ATOM 681 O O . ASN A 1 93 ? -9.307 9.946 -9.174 1.00 86.31 93 ASN A O 1
ATOM 685 N N . PHE A 1 94 ? -9.046 9.051 -11.215 1.00 86.69 94 PHE A N 1
ATOM 686 C CA . PHE A 1 94 ? -10.476 8.805 -11.436 1.00 86.69 94 PHE A CA 1
ATOM 687 C C . PHE A 1 94 ? -11.064 7.764 -10.472 1.00 86.69 94 PHE A C 1
ATOM 689 O O . PHE A 1 94 ? -12.250 7.810 -10.160 1.00 86.69 94 PHE A O 1
ATOM 696 N N . LEU A 1 95 ? -10.238 6.866 -9.926 1.00 85.44 95 LEU A N 1
ATOM 697 C CA . LEU A 1 95 ? -10.653 5.885 -8.920 1.00 85.44 95 LEU A CA 1
ATOM 698 C C . LEU A 1 95 ? -10.653 6.461 -7.499 1.00 85.44 95 LEU A C 1
ATOM 700 O O . LEU A 1 95 ? -11.025 5.764 -6.554 1.00 85.44 95 LEU A O 1
ATOM 704 N N . ARG A 1 96 ? -10.222 7.715 -7.303 1.00 85.56 96 ARG A N 1
ATOM 705 C CA . ARG A 1 96 ? -10.153 8.334 -5.972 1.00 85.56 96 ARG A CA 1
ATOM 706 C C . ARG A 1 96 ? -11.528 8.420 -5.286 1.00 85.56 96 ARG A C 1
ATOM 708 O O . ARG A 1 96 ? -11.588 8.023 -4.123 1.00 85.56 96 ARG A O 1
ATOM 715 N N . PRO A 1 97 ? -12.631 8.840 -5.943 1.00 88.25 97 PRO A N 1
ATOM 716 C CA . PRO A 1 97 ? -13.954 8.844 -5.314 1.00 88.25 97 PRO A CA 1
ATOM 717 C C . PRO A 1 97 ? -14.397 7.438 -4.904 1.00 88.25 97 PRO A C 1
ATOM 719 O O . PRO A 1 97 ? -14.826 7.231 -3.773 1.00 88.25 97 PRO A O 1
ATOM 722 N N . ILE A 1 98 ? -14.190 6.451 -5.781 1.00 88.94 98 ILE A N 1
ATOM 723 C CA . ILE A 1 98 ? -14.515 5.045 -5.507 1.00 88.94 98 ILE A CA 1
ATOM 724 C C . ILE A 1 98 ? -13.742 4.559 -4.277 1.00 88.94 98 ILE A C 1
ATOM 726 O O . ILE A 1 98 ? -14.315 3.976 -3.362 1.00 88.94 98 ILE A O 1
ATOM 730 N N . ARG A 1 99 ? -12.453 4.883 -4.187 1.00 86.25 99 ARG A N 1
ATOM 731 C CA . ARG A 1 99 ? -11.597 4.534 -3.049 1.00 86.25 99 ARG A CA 1
ATOM 732 C C . ARG A 1 99 ? -12.083 5.123 -1.732 1.00 86.25 99 ARG A C 1
ATOM 734 O O . ARG A 1 99 ? -12.063 4.427 -0.724 1.00 86.25 99 ARG A O 1
ATOM 741 N N . LEU A 1 100 ? -12.540 6.374 -1.746 1.00 87.69 100 LEU A N 1
ATOM 742 C CA . LEU A 1 100 ? -13.132 7.011 -0.571 1.00 87.69 100 LEU A CA 1
ATOM 743 C C . LEU A 1 100 ? -14.448 6.330 -0.179 1.00 87.69 100 LEU A C 1
ATOM 745 O O . LEU A 1 100 ? -14.645 6.034 0.995 1.00 87.69 100 LEU A O 1
ATOM 749 N N . THR A 1 101 ? -15.313 6.005 -1.145 1.00 87.94 101 THR A N 1
ATOM 750 C CA . THR A 1 101 ? -16.571 5.294 -0.853 1.00 87.94 101 THR A CA 1
ATOM 751 C C . THR A 1 101 ? -16.335 3.890 -0.296 1.00 87.94 101 THR A C 1
ATOM 753 O O . THR A 1 101 ? -16.959 3.515 0.694 1.00 87.94 101 THR A O 1
ATOM 756 N N . LEU A 1 102 ? -15.379 3.142 -0.855 1.00 87.75 102 LEU A N 1
ATOM 757 C CA . LEU A 1 102 ? -14.986 1.826 -0.355 1.00 87.75 102 LEU A CA 1
ATOM 758 C C . LEU A 1 102 ? -14.355 1.920 1.038 1.00 87.75 102 LEU A C 1
ATOM 760 O O . LEU A 1 102 ? -14.639 1.084 1.891 1.00 87.75 102 LEU A O 1
ATOM 764 N N . ALA A 1 103 ? -13.545 2.949 1.298 1.00 88.06 103 ALA A N 1
ATOM 765 C CA . ALA A 1 103 ? -12.954 3.177 2.612 1.00 88.06 103 ALA A CA 1
ATOM 766 C C . ALA A 1 103 ? -14.014 3.476 3.675 1.00 88.06 103 ALA A C 1
ATOM 768 O O . ALA A 1 103 ? -13.956 2.921 4.767 1.00 88.06 103 ALA A O 1
ATOM 769 N N . LEU A 1 104 ? -15.009 4.305 3.348 1.00 86.75 104 LEU A N 1
ATOM 770 C CA . LEU A 1 104 ? -16.131 4.586 4.244 1.00 86.75 104 LEU A CA 1
ATOM 771 C C . LEU A 1 104 ? -16.984 3.336 4.491 1.00 86.75 104 LEU A C 1
ATOM 773 O O . LEU A 1 104 ? -17.370 3.081 5.629 1.00 86.75 104 LEU A O 1
ATOM 777 N N . ALA A 1 105 ?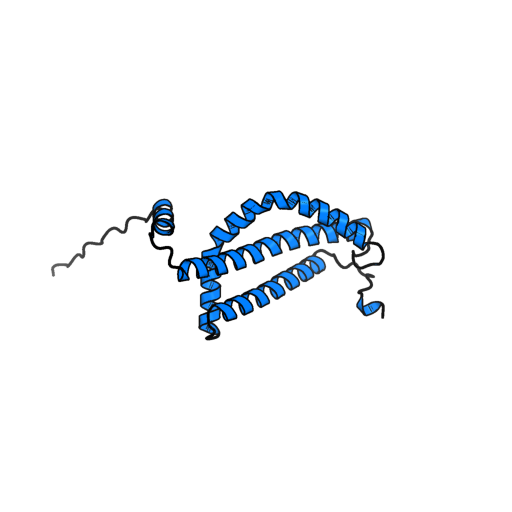 -17.227 2.526 3.458 1.00 87.88 105 ALA A N 1
ATOM 778 C CA . ALA A 1 105 ? -17.941 1.259 3.599 1.00 87.88 105 ALA A CA 1
ATOM 779 C C . ALA A 1 105 ? -17.168 0.242 4.462 1.00 87.88 105 ALA A C 1
ATOM 781 O O . ALA A 1 105 ? -17.773 -0.504 5.230 1.00 87.88 105 ALA A O 1
ATOM 782 N N . ALA A 1 106 ? -15.836 0.232 4.368 1.00 86.75 106 ALA A N 1
ATOM 783 C CA . ALA A 1 106 ? -14.963 -0.652 5.136 1.00 86.75 106 ALA A CA 1
ATOM 784 C C . ALA A 1 106 ? -14.587 -0.105 6.528 1.00 86.75 106 ALA A C 1
ATOM 786 O O . ALA A 1 106 ? -14.102 -0.866 7.362 1.00 86.75 106 ALA A O 1
ATOM 787 N N . ALA A 1 107 ? -14.839 1.174 6.821 1.00 86.44 107 ALA A N 1
ATOM 788 C CA . ALA A 1 107 ? -14.531 1.810 8.103 1.00 86.44 107 ALA A CA 1
ATOM 789 C C . ALA A 1 107 ? -14.958 0.998 9.350 1.00 86.44 107 ALA A C 1
ATOM 791 O O . ALA A 1 107 ? -14.107 0.800 10.220 1.00 86.44 107 ALA A O 1
ATOM 792 N N . PRO A 1 108 ? -16.189 0.443 9.454 1.00 84.06 108 PRO A N 1
ATOM 793 C CA . PRO A 1 108 ? -16.586 -0.330 10.636 1.00 84.06 108 PRO A CA 1
ATOM 794 C C . PRO A 1 108 ? -15.768 -1.615 10.836 1.00 84.06 108 PRO A C 1
ATOM 796 O O . PRO A 1 108 ? -15.571 -2.046 11.973 1.00 84.06 108 PRO A O 1
ATOM 799 N N . LEU A 1 109 ? -15.264 -2.222 9.754 1.00 87.38 109 LEU A N 1
ATOM 800 C CA . LEU A 1 109 ? -14.396 -3.398 9.835 1.00 87.38 109 LEU A CA 1
ATOM 801 C C . LEU A 1 109 ? -13.042 -3.030 10.455 1.00 87.38 109 LEU A C 1
ATOM 803 O O . LEU A 1 109 ? -12.546 -3.735 11.335 1.00 87.38 109 LEU A O 1
ATOM 807 N N . PHE A 1 110 ? -12.468 -1.904 10.033 1.00 86.06 110 PHE A N 1
ATOM 808 C CA . PHE A 1 110 ? -11.200 -1.416 10.572 1.00 86.06 110 PHE A CA 1
ATOM 809 C C . PHE A 1 110 ? -11.338 -0.910 12.009 1.00 86.06 110 PHE A C 1
ATOM 811 O O . PHE A 1 110 ? -10.458 -1.168 12.824 1.00 86.06 110 PHE A O 1
ATOM 818 N N . ASP A 1 111 ? -12.466 -0.302 12.372 1.00 84.94 111 ASP A N 1
ATOM 819 C CA . ASP A 1 111 ? -12.754 0.058 13.765 1.00 84.94 111 ASP A CA 1
ATOM 820 C C . ASP A 1 111 ? -12.830 -1.169 14.679 1.00 84.94 111 ASP A C 1
ATOM 822 O O . ASP A 1 111 ? -12.284 -1.166 15.789 1.00 84.94 111 ASP A O 1
ATOM 826 N N . ALA A 1 112 ? -13.460 -2.249 14.208 1.00 84.94 112 ALA A N 1
ATOM 827 C CA . ALA A 1 112 ? -13.490 -3.515 14.931 1.00 84.94 112 ALA A CA 1
ATOM 828 C C . ALA A 1 112 ? -12.081 -4.114 15.087 1.00 84.94 112 ALA A C 1
ATOM 830 O O . ALA A 1 112 ? -11.749 -4.619 16.164 1.00 84.94 112 ALA A O 1
ATOM 831 N N . ALA A 1 113 ? -11.240 -4.007 14.053 1.00 85.06 113 ALA A N 1
ATOM 832 C CA . ALA A 1 113 ? -9.849 -4.449 14.091 1.00 85.06 113 ALA A CA 1
ATOM 833 C C . ALA A 1 113 ? -9.005 -3.632 15.087 1.00 85.06 113 ALA A C 1
ATOM 835 O O . ALA A 1 113 ? -8.318 -4.220 15.921 1.00 85.06 113 ALA A O 1
ATOM 836 N N . ILE A 1 114 ? -9.120 -2.299 15.096 1.00 84.31 114 ILE A N 1
ATOM 837 C CA . ILE A 1 114 ? -8.448 -1.433 16.084 1.00 84.31 114 ILE A CA 1
ATOM 838 C C . ILE A 1 114 ? -8.909 -1.795 17.500 1.00 84.31 114 ILE A C 1
ATOM 840 O O . ILE A 1 114 ? -8.094 -1.913 18.415 1.00 84.31 114 ILE A O 1
ATOM 844 N N . GLY A 1 115 ? -10.211 -2.031 17.686 1.00 83.31 115 GLY A N 1
ATOM 845 C CA . GLY A 1 115 ? -10.762 -2.494 18.958 1.00 83.31 115 GLY A CA 1
ATOM 846 C C . GLY A 1 115 ? -10.225 -3.865 19.381 1.00 83.31 115 GLY A C 1
ATOM 847 O O . GLY A 1 115 ? -9.971 -4.092 20.563 1.00 83.31 115 GLY A O 1
ATOM 848 N N . PHE A 1 116 ? -10.015 -4.784 18.438 1.00 85.81 116 PHE A N 1
ATOM 849 C CA . PHE A 1 116 ? -9.378 -6.075 18.699 1.00 85.81 116 PHE A CA 1
ATOM 850 C C . PHE A 1 116 ? -7.915 -5.913 19.131 1.00 85.81 116 PHE A C 1
ATOM 852 O O . PHE A 1 116 ? -7.528 -6.466 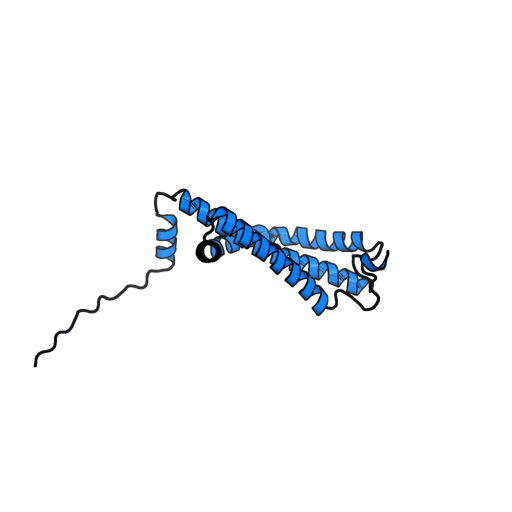20.160 1.00 85.81 116 PHE A O 1
ATOM 859 N N . VAL A 1 117 ? -7.133 -5.108 18.408 1.00 83.94 117 VAL A N 1
ATOM 860 C CA . VAL A 1 117 ? -5.726 -4.825 18.737 1.00 83.94 117 VAL A CA 1
ATOM 861 C C . VAL A 1 117 ? -5.614 -4.160 20.107 1.00 83.94 117 VAL A C 1
ATOM 863 O O . VAL A 1 117 ? -4.810 -4.591 20.930 1.00 83.94 117 VAL A O 1
ATOM 866 N N . SER A 1 118 ? -6.459 -3.168 20.392 1.00 86.38 118 SER A N 1
ATOM 867 C CA . SER A 1 118 ? -6.498 -2.471 21.683 1.00 86.38 118 SER A CA 1
ATOM 868 C C . SER A 1 118 ? -6.812 -3.429 22.836 1.00 86.38 118 SER A C 1
ATOM 870 O O . SER A 1 118 ? -6.096 -3.437 23.832 1.00 86.38 118 SER A O 1
ATOM 872 N N . ARG A 1 119 ? -7.803 -4.320 22.681 1.00 87.06 119 ARG A N 1
ATOM 873 C CA . ARG A 1 119 ? -8.135 -5.329 23.707 1.00 87.06 119 ARG A CA 1
ATOM 874 C C . ARG A 1 119 ? -7.031 -6.362 23.919 1.00 87.06 119 ARG A C 1
ATOM 876 O O . ARG A 1 119 ? -6.829 -6.797 25.044 1.00 87.06 119 ARG A O 1
ATOM 883 N N . ARG A 1 120 ? -6.332 -6.771 22.855 1.00 86.94 120 ARG A N 1
ATOM 884 C CA . ARG A 1 120 ? -5.252 -7.769 22.933 1.00 86.94 120 ARG A CA 1
ATOM 885 C C . ARG A 1 120 ? -3.963 -7.215 23.526 1.00 86.94 120 ARG A C 1
ATOM 887 O O . ARG A 1 120 ? -3.267 -7.941 24.220 1.00 86.94 120 ARG A O 1
ATOM 894 N N . THR A 1 121 ? -3.643 -5.963 23.228 1.00 80.56 121 THR A N 1
ATOM 895 C CA . THR A 1 121 ? -2.404 -5.316 23.685 1.00 80.56 121 THR A CA 1
ATOM 896 C C . THR A 1 121 ? -2.585 -4.545 24.992 1.00 80.56 121 THR A C 1
ATOM 898 O O . THR A 1 121 ? -1.598 -4.133 25.589 1.00 80.56 121 THR A O 1
ATOM 901 N N . GLY A 1 122 ? -3.829 -4.319 25.435 1.00 83.38 122 GLY A N 1
ATOM 902 C CA . GLY A 1 122 ? -4.145 -3.458 26.580 1.00 83.38 122 GLY A CA 1
ATOM 903 C C . GLY A 1 122 ? -3.885 -1.969 26.317 1.00 83.38 122 GLY A C 1
ATOM 904 O O . GLY A 1 122 ? -3.999 -1.154 27.229 1.00 83.38 122 GLY A O 1
ATOM 905 N N . LEU A 1 123 ? -3.531 -1.600 25.081 1.00 82.88 123 LEU A N 1
ATOM 906 C CA . LEU A 1 123 ? -3.175 -0.235 24.714 1.00 82.88 123 LEU A CA 1
ATOM 907 C C . LEU A 1 123 ? -4.417 0.635 24.484 1.00 82.88 123 LEU A C 1
ATOM 909 O O . LEU A 1 123 ? -5.439 0.147 23.982 1.00 82.88 123 LEU A O 1
ATOM 913 N N . PRO A 1 124 ? -4.327 1.952 24.750 1.00 82.31 124 PRO A N 1
ATOM 914 C CA . PRO A 1 124 ? -5.369 2.887 24.354 1.00 82.31 124 PRO A CA 1
ATOM 915 C C . PRO A 1 124 ? -5.513 2.934 22.822 1.00 82.31 124 PRO A C 1
ATOM 917 O O . PRO A 1 124 ? -4.615 2.547 22.070 1.00 82.31 124 PRO A O 1
ATOM 920 N N . LYS A 1 125 ? -6.663 3.424 22.340 1.00 76.19 125 LYS A N 1
ATOM 921 C CA . LYS A 1 125 ? -7.044 3.356 20.914 1.00 76.19 125 LYS A CA 1
ATOM 922 C C . LYS A 1 125 ? -6.019 3.971 19.953 1.00 76.19 125 LYS A C 1
ATOM 924 O O . LYS A 1 125 ? -5.822 3.426 18.874 1.00 76.19 125 LYS A O 1
ATOM 929 N N . VAL A 1 126 ? -5.364 5.073 20.331 1.00 82.50 126 VAL A N 1
ATOM 930 C CA . VAL A 1 126 ? -4.420 5.786 19.449 1.00 82.50 126 VAL A CA 1
ATOM 931 C C . VAL A 1 126 ? -3.124 4.985 19.223 1.00 82.50 126 VAL A C 1
ATOM 933 O O . VAL A 1 126 ? -2.807 4.717 18.065 1.00 82.50 126 VAL A O 1
ATOM 936 N N . PRO A 1 127 ? -2.402 4.507 20.257 1.00 84.75 127 PRO A N 1
ATOM 937 C CA . PRO A 1 127 ? -1.278 3.591 20.051 1.00 84.75 127 PRO A CA 1
ATOM 938 C C . PRO A 1 127 ? -1.666 2.287 19.347 1.00 84.75 127 PRO A C 1
ATOM 940 O O . PRO A 1 127 ? -0.934 1.838 18.471 1.00 84.75 127 PRO A O 1
ATOM 943 N N . ALA A 1 128 ? -2.829 1.704 19.663 1.00 83.38 128 ALA A N 1
ATOM 944 C CA . ALA A 1 128 ? -3.309 0.497 18.984 1.00 83.38 128 ALA A CA 1
ATOM 945 C C . ALA A 1 128 ? -3.510 0.720 17.472 1.00 83.38 128 ALA A C 1
ATOM 947 O O . ALA A 1 128 ? -3.150 -0.132 16.660 1.00 83.38 128 ALA A O 1
ATOM 948 N N . PHE A 1 129 ? -4.031 1.887 17.089 1.00 84.88 129 PHE A N 1
ATOM 949 C CA . PHE A 1 129 ? -4.156 2.309 15.696 1.00 84.88 129 PHE A CA 1
ATOM 950 C C . PHE A 1 129 ? -2.793 2.476 15.006 1.00 84.88 129 PHE A C 1
ATOM 952 O O . PHE A 1 129 ? -2.624 1.998 13.886 1.00 84.88 129 PHE A O 1
ATOM 959 N N . LEU A 1 130 ? -1.805 3.090 15.667 1.00 86.06 130 LEU A N 1
ATOM 960 C CA . LEU A 1 130 ? -0.453 3.240 15.110 1.00 86.06 130 LEU A CA 1
ATOM 961 C C . LEU A 1 130 ? 0.243 1.892 14.908 1.00 86.06 130 LEU A C 1
ATOM 963 O O . LEU A 1 130 ? 0.844 1.658 13.862 1.00 86.06 130 LEU A O 1
ATOM 967 N N . VAL A 1 131 ? 0.116 0.985 15.877 1.00 87.38 131 VAL A N 1
ATOM 968 C CA . VAL A 1 131 ? 0.623 -0.388 15.764 1.00 87.38 131 VAL A CA 1
ATOM 969 C C . VAL A 1 131 ? -0.033 -1.094 14.577 1.00 87.38 131 VAL A C 1
ATOM 971 O O . VAL A 1 131 ? 0.656 -1.695 13.756 1.00 87.38 131 VAL A O 1
ATOM 974 N N . MET A 1 132 ? -1.354 -0.973 14.431 1.00 87.75 132 MET A N 1
ATOM 975 C CA . MET A 1 132 ? -2.070 -1.542 13.290 1.00 87.75 132 MET A CA 1
ATOM 976 C C . MET A 1 132 ? -1.583 -0.958 11.954 1.00 87.75 132 MET A C 1
ATOM 978 O O . MET A 1 132 ? -1.336 -1.715 11.019 1.00 87.75 132 MET A O 1
ATOM 982 N N . LEU A 1 133 ? -1.394 0.362 11.862 1.00 88.38 133 LEU A N 1
ATOM 983 C CA . LEU A 1 133 ? -0.840 1.027 10.676 1.00 88.38 133 LEU A CA 1
ATOM 984 C C . LEU A 1 133 ? 0.559 0.521 10.324 1.00 88.38 133 LEU A C 1
ATOM 986 O O . LEU A 1 133 ? 0.841 0.285 9.152 1.00 88.38 133 LEU A O 1
ATOM 990 N N . PHE A 1 134 ? 1.417 0.324 11.323 1.00 89.62 134 PHE A N 1
ATOM 991 C CA . PHE A 1 134 ? 2.759 -0.212 11.125 1.00 89.62 134 PHE A CA 1
ATOM 992 C C . PHE A 1 134 ? 2.721 -1.631 10.539 1.00 89.62 134 PHE A C 1
ATOM 994 O O . PHE A 1 134 ? 3.387 -1.907 9.542 1.00 89.62 134 PHE A O 1
ATOM 1001 N N . PHE A 1 135 ? 1.873 -2.512 11.080 1.00 90.00 135 PHE A N 1
ATOM 1002 C CA . PHE A 1 135 ? 1.689 -3.857 10.526 1.00 90.00 135 PHE A CA 1
ATOM 1003 C C . PHE A 1 135 ? 1.076 -3.844 9.125 1.00 90.00 135 PHE A C 1
ATOM 1005 O O . PHE A 1 135 ? 1.488 -4.628 8.273 1.00 90.00 135 PHE A O 1
ATOM 1012 N N . ILE A 1 136 ? 0.135 -2.938 8.853 1.00 89.62 136 ILE A N 1
ATOM 1013 C CA . ILE A 1 136 ? -0.412 -2.734 7.508 1.00 89.62 136 ILE A CA 1
ATOM 1014 C C . ILE A 1 136 ? 0.696 -2.295 6.540 1.00 89.62 136 ILE A C 1
ATOM 1016 O O . ILE A 1 136 ? 0.771 -2.812 5.425 1.00 89.62 136 ILE A O 1
ATOM 1020 N N . ALA A 1 137 ? 1.570 -1.371 6.946 1.00 89.06 137 ALA A N 1
ATOM 1021 C CA . ALA A 1 137 ? 2.676 -0.896 6.119 1.00 89.06 137 ALA A CA 1
ATOM 1022 C C . ALA A 1 137 ? 3.659 -2.026 5.789 1.00 89.06 137 ALA A C 1
ATOM 1024 O O . ALA A 1 137 ? 3.991 -2.221 4.618 1.00 89.06 137 ALA A O 1
ATOM 1025 N N . ILE A 1 138 ? 4.053 -2.824 6.787 1.00 92.50 138 ILE A N 1
ATOM 1026 C CA . ILE A 1 138 ? 4.890 -4.010 6.569 1.00 92.50 138 ILE A CA 1
ATOM 1027 C C . ILE A 1 138 ? 4.176 -4.988 5.640 1.00 92.50 138 ILE A C 1
ATOM 1029 O O . ILE A 1 138 ? 4.725 -5.355 4.609 1.00 92.50 138 ILE A O 1
ATOM 1033 N N . GLY A 1 139 ? 2.934 -5.365 5.951 1.00 91.25 139 GLY A N 1
ATOM 1034 C CA . GLY A 1 139 ? 2.189 -6.360 5.184 1.00 91.25 139 GLY A CA 1
ATOM 1035 C C . GLY A 1 139 ? 1.996 -5.960 3.722 1.00 91.25 139 GLY A C 1
ATOM 1036 O O . GLY A 1 139 ? 2.237 -6.763 2.824 1.00 91.25 139 GLY A O 1
ATOM 1037 N N . THR A 1 140 ? 1.625 -4.706 3.459 1.00 90.44 140 THR A N 1
ATOM 1038 C CA . THR A 1 140 ? 1.460 -4.196 2.087 1.00 90.44 140 THR A CA 1
ATOM 1039 C C . THR A 1 140 ? 2.791 -4.110 1.339 1.00 90.44 140 THR A C 1
ATOM 1041 O O . THR A 1 140 ? 2.847 -4.496 0.173 1.00 90.44 140 THR A O 1
ATOM 1044 N N . THR A 1 141 ? 3.876 -3.707 2.006 1.00 89.31 141 THR A N 1
ATOM 1045 C CA . THR A 1 141 ? 5.220 -3.666 1.404 1.00 89.31 141 THR A CA 1
ATOM 1046 C C . THR A 1 141 ? 5.736 -5.070 1.092 1.00 89.31 141 THR A C 1
ATOM 1048 O O . THR A 1 141 ? 6.168 -5.334 -0.029 1.00 89.31 141 THR A O 1
ATOM 1051 N N . SER A 1 142 ? 5.632 -6.005 2.039 1.00 91.81 142 SER A N 1
ATOM 1052 C CA . SER A 1 142 ? 6.004 -7.407 1.837 1.00 91.81 142 SER A CA 1
ATOM 1053 C C . SER A 1 142 ? 5.180 -8.049 0.725 1.00 91.81 142 SER A C 1
ATOM 1055 O O . SER A 1 142 ? 5.741 -8.743 -0.116 1.00 91.81 142 SER A O 1
ATOM 1057 N N . THR A 1 143 ? 3.874 -7.773 0.665 1.00 92.50 143 THR A N 1
ATOM 1058 C CA . THR A 1 143 ? 3.000 -8.275 -0.407 1.00 92.50 143 THR A CA 1
ATOM 1059 C C . THR A 1 143 ? 3.414 -7.722 -1.768 1.00 92.50 143 THR A C 1
ATOM 1061 O O . THR A 1 143 ? 3.462 -8.475 -2.737 1.00 92.50 143 THR A O 1
ATOM 1064 N N . LEU A 1 144 ? 3.759 -6.434 -1.858 1.00 91.69 144 LEU A N 1
ATOM 1065 C CA . LEU A 1 144 ? 4.246 -5.825 -3.096 1.00 91.69 144 LEU A CA 1
ATOM 1066 C C . LEU A 1 144 ? 5.544 -6.486 -3.576 1.00 91.69 144 LEU A C 1
ATOM 1068 O O . LEU A 1 144 ? 5.626 -6.903 -4.730 1.00 91.69 144 LEU A O 1
ATOM 1072 N N . VAL A 1 145 ? 6.537 -6.624 -2.693 1.00 88.75 145 VAL A N 1
ATOM 1073 C CA . VAL A 1 145 ? 7.819 -7.260 -3.037 1.00 88.75 145 VAL A CA 1
ATOM 1074 C C . VAL A 1 145 ? 7.614 -8.724 -3.423 1.00 88.75 145 VAL A C 1
ATOM 1076 O O . VAL A 1 145 ? 8.157 -9.165 -4.432 1.00 88.75 145 VAL A O 1
ATOM 1079 N N . ALA A 1 146 ? 6.785 -9.464 -2.681 1.00 91.00 146 ALA A N 1
ATOM 1080 C CA . ALA A 1 146 ? 6.449 -10.848 -3.004 1.00 91.00 146 ALA A CA 1
ATOM 1081 C C . ALA A 1 146 ? 5.755 -10.960 -4.369 1.00 91.00 146 ALA A C 1
ATOM 1083 O O . ALA A 1 146 ? 6.113 -11.817 -5.172 1.00 91.00 146 ALA A O 1
ATOM 1084 N N . THR A 1 147 ? 4.817 -10.060 -4.671 1.00 91.50 147 THR A N 1
ATOM 1085 C CA . THR A 1 147 ? 4.126 -10.013 -5.968 1.00 91.50 147 THR A CA 1
ATOM 1086 C C . THR A 1 147 ? 5.113 -9.754 -7.103 1.00 91.50 147 THR A C 1
ATOM 1088 O O . THR A 1 147 ? 5.082 -10.445 -8.118 1.00 91.50 147 THR A O 1
ATOM 1091 N N . LEU A 1 148 ? 6.033 -8.803 -6.926 1.00 90.38 148 LEU A N 1
ATOM 1092 C CA . LEU A 1 148 ? 7.094 -8.544 -7.898 1.00 90.38 148 LEU A CA 1
ATOM 1093 C C . LEU A 1 148 ? 8.000 -9.764 -8.082 1.00 90.38 148 LEU A C 1
ATOM 1095 O O . LEU A 1 148 ? 8.303 -10.116 -9.216 1.00 90.38 148 LEU A O 1
ATOM 1099 N N . ALA A 1 149 ? 8.394 -10.436 -7.001 1.00 87.50 149 ALA A N 1
ATOM 1100 C CA . ALA A 1 149 ? 9.230 -11.630 -7.073 1.00 87.50 149 ALA A CA 1
ATOM 1101 C C . ALA A 1 149 ? 8.541 -12.778 -7.825 1.00 87.50 149 ALA A C 1
ATOM 1103 O O . ALA A 1 149 ? 9.121 -13.336 -8.754 1.00 87.50 149 ALA A O 1
ATOM 1104 N N . VAL A 1 150 ? 7.286 -13.080 -7.484 1.00 89.81 150 VAL A N 1
ATOM 1105 C CA . VAL A 1 150 ? 6.506 -14.162 -8.107 1.00 89.81 150 VAL A CA 1
ATOM 1106 C C . VAL A 1 150 ? 6.242 -13.894 -9.589 1.00 89.81 150 VAL A C 1
ATOM 1108 O O . VAL A 1 150 ? 6.308 -14.811 -10.402 1.00 89.81 150 VAL A O 1
ATOM 1111 N N . LEU A 1 151 ? 5.977 -12.641 -9.968 1.00 89.75 151 LEU A N 1
ATOM 1112 C CA . LEU A 1 151 ? 5.679 -12.274 -11.357 1.00 89.75 151 LEU A CA 1
ATOM 1113 C C . LEU A 1 151 ? 6.930 -12.066 -12.232 1.00 89.75 151 LEU A C 1
ATOM 1115 O O . LEU A 1 151 ? 6.810 -11.664 -13.394 1.00 89.75 151 LEU A O 1
ATOM 1119 N N . GLY A 1 152 ? 8.126 -12.344 -11.703 1.00 85.00 152 GLY A N 1
ATOM 1120 C CA . GLY A 1 152 ? 9.381 -12.229 -12.448 1.00 85.00 152 GLY A CA 1
ATOM 1121 C C . GLY A 1 152 ? 9.878 -10.790 -12.599 1.00 85.00 152 GLY A C 1
ATOM 1122 O O . GLY A 1 152 ? 10.524 -10.454 -13.586 1.00 85.00 152 GLY A O 1
ATOM 1123 N N . GLY A 1 153 ? 9.580 -9.926 -11.631 1.00 83.81 153 GLY A N 1
ATOM 1124 C CA . GLY A 1 153 ? 10.088 -8.556 -11.554 1.00 83.81 153 GLY A CA 1
ATOM 1125 C C . GLY A 1 153 ? 11.589 -8.460 -11.261 1.00 83.81 153 GLY A C 1
ATOM 1126 O O . GLY A 1 153 ? 12.151 -7.378 -11.400 1.00 83.81 153 GLY A O 1
ATOM 1127 N N . PHE A 1 154 ? 12.237 -9.568 -10.894 1.00 84.50 154 PHE A N 1
ATOM 1128 C CA . PHE A 1 154 ? 13.681 -9.661 -10.674 1.00 84.50 154 PHE A CA 1
ATOM 1129 C C . PHE A 1 154 ? 14.275 -10.739 -11.597 1.00 84.50 154 PHE A C 1
ATOM 1131 O O . PHE A 1 154 ? 14.327 -11.909 -11.214 1.00 84.50 154 PHE A O 1
ATOM 1138 N N . PRO A 1 155 ? 14.666 -10.390 -12.835 1.00 76.19 155 PRO A N 1
ATOM 1139 C CA . PRO A 1 155 ? 15.279 -11.338 -13.759 1.00 76.19 155 PRO A CA 1
ATOM 1140 C C . PRO A 1 155 ? 16.664 -11.808 -13.263 1.00 76.19 155 PRO A C 1
ATOM 1142 O O . PRO A 1 155 ? 17.376 -11.044 -12.599 1.00 76.19 155 PRO A O 1
ATOM 1145 N N . PRO A 1 156 ? 17.078 -13.053 -13.582 1.00 66.00 156 PRO A N 1
ATOM 1146 C CA . PRO A 1 156 ? 18.402 -13.562 -13.229 1.00 66.00 156 PRO A CA 1
ATOM 1147 C C . PRO A 1 156 ? 19.492 -12.720 -13.912 1.00 66.00 156 PRO A C 1
ATOM 1149 O O . PRO A 1 156 ? 19.511 -12.597 -15.133 1.00 66.00 156 PRO A O 1
ATOM 1152 N N . GLY A 1 157 ? 20.377 -12.117 -13.110 1.00 63.47 157 GLY A N 1
ATOM 1153 C CA . GLY A 1 157 ? 21.399 -11.160 -13.564 1.00 63.47 157 GLY A CA 1
ATOM 1154 C C . GLY A 1 157 ? 21.168 -9.714 -13.109 1.00 63.47 157 GLY A C 1
ATOM 1155 O O . GLY A 1 157 ? 22.034 -8.867 -13.322 1.00 63.47 157 GLY A O 1
ATOM 1156 N N . CYS A 1 158 ? 20.039 -9.428 -12.455 1.00 63.66 158 CYS A N 1
ATOM 1157 C CA . CYS A 1 158 ? 19.783 -8.124 -11.853 1.00 63.66 158 CYS A CA 1
ATOM 1158 C C . CYS A 1 158 ? 20.778 -7.839 -10.717 1.00 63.66 158 CYS A C 1
ATOM 1160 O O . CYS A 1 158 ? 20.881 -8.621 -9.767 1.00 63.66 158 CYS A O 1
ATOM 1162 N N . ARG A 1 159 ? 21.509 -6.720 -10.818 1.00 61.84 159 ARG A N 1
ATOM 1163 C CA . ARG A 1 159 ? 22.429 -6.274 -9.770 1.00 61.84 159 ARG A CA 1
ATOM 1164 C C . ARG A 1 159 ? 21.633 -5.503 -8.738 1.00 61.84 159 ARG A C 1
ATOM 1166 O O . ARG A 1 159 ? 21.213 -4.372 -8.969 1.00 61.84 159 ARG A O 1
ATOM 1173 N N . LEU A 1 160 ? 21.413 -6.123 -7.588 1.00 65.50 160 LEU A N 1
ATOM 1174 C CA . LEU A 1 160 ? 20.747 -5.436 -6.492 1.00 65.50 160 LEU A CA 1
ATOM 1175 C C . LEU A 1 160 ? 21.669 -4.322 -5.968 1.00 65.50 160 LEU A C 1
ATOM 1177 O O . LEU A 1 160 ? 22.888 -4.472 -6.025 1.00 65.50 160 LEU A O 1
ATOM 1181 N N . PRO A 1 161 ? 21.135 -3.208 -5.442 1.00 58.03 161 PRO A N 1
ATOM 1182 C CA . PRO A 1 161 ? 21.954 -2.064 -5.031 1.00 58.03 161 PRO A CA 1
ATOM 1183 C C . PRO A 1 161 ? 23.069 -2.414 -4.033 1.00 58.03 161 PRO A C 1
ATOM 1185 O O . PRO A 1 161 ? 24.131 -1.807 -4.051 1.00 58.03 161 PRO A O 1
ATOM 1188 N N . TRP A 1 162 ? 22.859 -3.431 -3.195 1.00 66.44 162 TRP A N 1
ATOM 1189 C CA . TRP A 1 162 ? 23.851 -3.938 -2.238 1.00 66.44 162 TRP A CA 1
ATOM 1190 C C . TRP A 1 162 ? 24.894 -4.893 -2.844 1.00 66.44 162 TRP A C 1
ATOM 1192 O O . TRP A 1 162 ? 25.771 -5.363 -2.131 1.00 66.44 162 TRP A O 1
ATOM 1202 N N . GLN A 1 163 ? 24.796 -5.204 -4.137 1.00 62.56 163 GLN A N 1
ATOM 1203 C CA . GLN A 1 163 ? 25.786 -5.963 -4.914 1.00 62.56 163 GLN A CA 1
ATOM 1204 C C . GLN A 1 163 ? 26.701 -5.044 -5.745 1.00 62.56 163 GLN A C 1
ATOM 1206 O O . GLN A 1 163 ? 27.545 -5.533 -6.490 1.00 62.56 163 GLN A O 1
ATOM 1211 N N . LEU A 1 164 ? 26.499 -3.722 -5.669 1.00 56.12 164 LEU A N 1
ATOM 1212 C CA . LEU A 1 164 ? 27.300 -2.699 -6.354 1.00 56.12 164 LEU A CA 1
ATOM 1213 C C . LEU A 1 164 ? 28.340 -2.037 -5.428 1.00 56.12 164 LEU A C 1
ATOM 1215 O O . LEU A 1 164 ? 28.980 -1.074 -5.848 1.00 56.12 164 LEU A O 1
ATOM 1219 N N . ALA A 1 165 ? 28.475 -2.534 -4.193 1.00 50.84 165 ALA A N 1
ATOM 1220 C CA . ALA A 1 165 ? 29.464 -2.108 -3.204 1.00 50.84 165 ALA A CA 1
ATOM 1221 C C . ALA A 1 165 ? 30.661 -3.065 -3.172 1.00 50.84 165 ALA A C 1
ATOM 1223 O O . ALA A 1 165 ? 30.428 -4.290 -3.299 1.00 50.84 165 ALA A O 1
#

Sequence (165 aa):
MGVSATAVAEEKPVGLAERIKGFFAGSKLDKARLAALGFGAFSAYGVISNINAGILITIAWLTVVRSTGLTPLDGGNWPRFLAIYAGLWIGSNFLRPIRLTLALAAAPLFDAAIGFVSRRTGLPKVPAFLVMLFFIAIGTTSTLVATLAVLGGFPPGCRLPWQLA

Secondary structure (DSSP, 8-state):
---------------HHHHHHHHH--SS--HHHHHHHHHHHHHHHHHHHHHHHHHHHHHHHHHHHHHHSS-TTSTT-HHHHHHHHHHHHHHHGGGHHHHHHHHHHHHHHHHHHHHHHHHHH---HHHHHHHHHHHHHHHHHHHHHHHHHHTT-S-TT---GGG--

Foldseek 3Di:
DDDDDDDDDDDDDCDPVNVVCVVPVPPDCDVVVVVLLVLLLVLQLVLLVLVLLLVLLLVLQVVLCVVPVAGCPPPPNVVSSVVSSVVSVVVCVVCVVVSSVRSSVRSVVSSVVLVVQCVVVVHDSVVSSVVVVVVSVVVSVVVSVVSCVVVCSDPPPHQDPVNVD

Radius of gyration: 23.91 Å; chains: 1; bounding box: 82×46×53 Å

Organism: Gonium pectorale (NCBI:txid33097)

pLDDT: mean 78.85, std 15.94, range [35.59, 94.56]

=== Feature glossary ===
Annotated list of the representations used here:

Nearest PDB structures. The Foldseek neighbor list gives the closest experimentally determined structures in the PDB, ranked by structural alignment. TM-score near 1 means near-identical fold; near 0.3 means only rough topology match. This is how one finds what a novel AlphaFold prediction most resembles in the solved-structure universe.

Foldseek 3Di. Foldseek's 3Di representation compresses backbone geometry into a per-residue letter drawn from a learned twenty-state alphabet. It captures the tertiary interaction pattern around each residue — which residues are packed against it in space, regardless of where they are in sequence.

Radius of gyration, Cα contacts, bounding box. Radius of gyration (Rg) is the root-mean-square distance of Cα atoms from their centroid — a single number for overall size and compactness. A globular domain of N residues has Rg ≈ 2.2·N^0.38 Å; an extended or disordered chain has a much larger Rg. The Cα contact count is the number of residue pairs whose Cα atoms are within 8 Å and are more than four positions apart in sequence — a standard proxy for tertiary packing density. The bounding box is the smallest axis-aligned box enclosing all Cα atoms.

InterPro / GO / CATH / organism. The annotation block draws on four external resources. InterPro: which protein families and domains the sequence belongs to. GO: standardized terms for what the protein does, what process it participates in, and where in the cell it acts. CATH: which structural fold it has in the CATH hierarchy. Organism: the species of origin.

mmCIF coordinates. The mmCIF block holds the 3D Cartesian coordinates of each backbone atom (N, Cα, C, O) in ångströms. mmCIF is the PDB's canonical archive format — a tagged-loop text representation of the atomic model.

pLDDT. pLDDT is the predicted lDDT-Cα score: AlphaFold's confidence that the local environment of each residue (all inter-atomic distances within 15 Å) is correctly placed. It is a per-residue number between 0 and 100, with higher meaning more reliable.

Backbone torsions (φ/ψ). φ (phi) and ψ (psi) are the two rotatable backbone dihedrals per residue: φ is the C(i-1)–N–Cα–C torsion, ψ is the N–Cα–C–N(i+1) torsion, both in degrees on (−180°, 180°]. α-helical residues cluster near (−60°, −45°); β-strand residues near (−120°, +130°). A Ramachandran plot is simply a scatter of (φ, ψ) for every residue.

B-factor. For experimental (PDB) structures, the B-factor (temperature factor) quantifies the positional spread of each atom in the crystal — a combination of thermal vibration and static disorder — in units of Å². High B-factors mark flexible loops or poorly resolved regions; low B-factors mark the rigid, well-ordered core.

Secondary structure (3-state, P-SEA). SS3 is a coarse helix/strand/coil call (letters a/b/c) made by the P-SEA algorithm from inter-Cα distances and dihedrals. It is less detailed than DSSP but needs only Cα positions.

Predicted aligned error. Predicted aligned error is AlphaFold's pairwise confidence. Unlike pLDDT (per-residue), PAE is per-residue-pair and captures whether two parts of the structure are correctly placed relative to each other. Units are ångströms of expected positional error.

Solvent-accessible surface area. Solvent-accessible surface area (SASA) is the area in Å² traced out by the centre of a 1.4 Å probe sphere (a water molecule) rolled over the protein's van der Waals surface (Shrake–Rupley / Lee–Richards construction). Buried residues have near-zero SASA; fully exposed residues can exceed 200 Å². The total SASA scales roughly with the number of surface residues.

Secondary structure (8-state, DSSP). The SS8 string is DSSP's per-residue secondary-structure call. α-helix (H) means an i→i+4 H-bond ladder; β-strand (E) means the residue participates in a β-sheet; 3₁₀ (G) and π (I) are tighter and wider helices; T/S are turns/bends; '-' is loop.

Rendered structure images. Structure images are PyMOL renders from six orthogonal camera directions. Cartoon representation draws helices as coils and strands as arrows; sticks shows the backbone as bonds; surface shows the solvent-excluded envelope. Rainbow coloring maps sequence position to hue (blue→red, N→C); chain co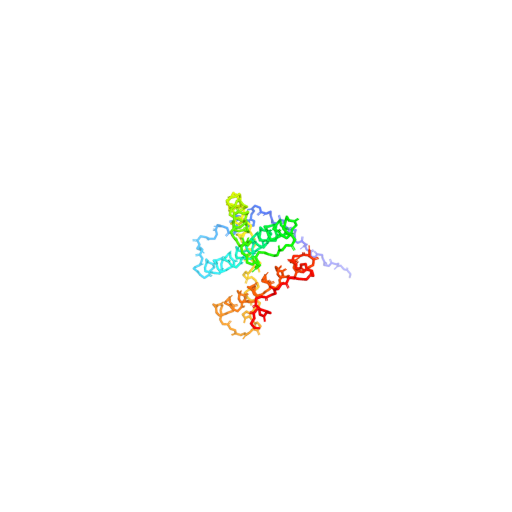loring assigns a distinct color per polypeptide.

Sequence. The amino-acid sequence is the protein's primary structure: the linear order of residues from the N-terminus to the C-terminus, written in one-letter code. Everything else here — the 3D coordinates, the secondary structure, the domain annotations — is ultimately a consequence of this string.

Contact-map, Ramachandran, and PAE plots. Three diagnostic plots accompany the record. The Cα contact map visualizes the tertiary structure as a 2D adjacency matrix (8 Å cutoff, sequence-local contacts suppressed). The Ramachandran plot shows the distribution of backbone (φ, ψ) torsions, with points in the α and β basins reflecting secondary structure content. The PAE plot shows AlphaFold's inter-residue confidence as a color matrix.